Protein AF-A0A962KG44-F1 (afdb_monomer)

Structure (mmCIF, N/CA/C/O backbone):
data_AF-A0A962KG44-F1
#
_entry.id   AF-A0A962KG44-F1
#
loop_
_atom_site.group_PDB
_atom_site.id
_atom_site.type_symbol
_atom_site.label_atom_id
_atom_site.label_alt_id
_atom_site.label_comp_id
_atom_site.label_asym_id
_atom_site.label_entity_id
_atom_site.label_seq_id
_atom_site.pdbx_PDB_ins_code
_atom_site.Cartn_x
_atom_site.Cartn_y
_atom_site.Cartn_z
_atom_site.occupancy
_atom_site.B_iso_or_equiv
_atom_site.auth_seq_id
_atom_site.auth_comp_id
_atom_site.auth_asym_id
_atom_site.auth_atom_id
_atom_site.pdbx_PDB_model_num
ATOM 1 N N . TRP A 1 1 ? 12.800 6.740 5.907 1.00 67.25 1 TRP A N 1
ATOM 2 C CA . TRP A 1 1 ? 11.971 7.626 6.748 1.00 67.25 1 TRP A CA 1
ATOM 3 C C . TRP A 1 1 ? 12.729 7.928 8.035 1.00 67.25 1 TRP A C 1
ATOM 5 O O . TRP A 1 1 ? 13.368 7.005 8.535 1.00 67.25 1 TRP A O 1
ATOM 15 N N . PRO A 1 2 ? 12.734 9.167 8.553 1.00 82.38 2 PRO A N 1
ATOM 16 C CA . PRO A 1 2 ? 13.480 9.500 9.766 1.00 82.38 2 PRO A CA 1
ATOM 17 C C . PRO A 1 2 ? 13.013 8.678 10.976 1.00 82.38 2 PRO A C 1
ATOM 19 O O . PRO A 1 2 ? 11.811 8.521 11.198 1.00 82.38 2 PRO A O 1
ATOM 22 N N . VAL A 1 3 ? 13.956 8.182 11.784 1.00 84.25 3 VAL A N 1
ATOM 23 C CA . VAL A 1 3 ? 13.666 7.382 12.996 1.00 84.25 3 VAL A CA 1
ATOM 24 C C . VAL A 1 3 ? 12.792 8.123 14.014 1.00 84.25 3 VAL A C 1
ATOM 26 O O . VAL A 1 3 ? 12.046 7.490 14.757 1.00 84.25 3 VAL A O 1
ATOM 29 N N . SER A 1 4 ? 12.820 9.457 13.994 1.00 90.88 4 SER A N 1
ATOM 30 C CA . SER A 1 4 ? 12.010 10.333 14.848 1.00 90.88 4 SER A CA 1
ATOM 31 C C . SER A 1 4 ? 10.501 10.182 14.645 1.00 90.88 4 SER A C 1
ATOM 33 O O . SER A 1 4 ? 9.732 10.504 15.543 1.00 90.88 4 SER A O 1
ATOM 35 N N . PHE A 1 5 ? 10.054 9.670 13.499 1.00 89.56 5 PHE A N 1
ATOM 36 C CA . PHE A 1 5 ? 8.628 9.556 13.194 1.00 89.56 5 PHE A CA 1
ATOM 37 C C . PHE A 1 5 ? 7.964 8.320 13.806 1.00 89.56 5 PHE A C 1
ATOM 39 O O . PHE A 1 5 ? 6.745 8.280 13.951 1.00 89.56 5 PHE A O 1
ATOM 46 N N . ARG A 1 6 ? 8.751 7.300 14.167 1.00 90.38 6 ARG A N 1
ATOM 47 C CA . ARG A 1 6 ? 8.236 6.049 14.736 1.00 90.38 6 ARG A CA 1
ATOM 48 C C . ARG A 1 6 ? 7.393 6.268 16.004 1.00 90.38 6 ARG A C 1
ATOM 50 O O . ARG A 1 6 ? 6.259 5.799 15.999 1.00 90.38 6 ARG A O 1
ATOM 57 N N . PRO A 1 7 ? 7.868 6.982 17.046 1.00 94.06 7 PRO A N 1
ATOM 58 C CA . PRO A 1 7 ? 7.056 7.224 18.241 1.00 94.06 7 PRO A CA 1
ATOM 59 C C . PRO A 1 7 ? 5.803 8.063 17.953 1.00 94.06 7 PRO A C 1
ATOM 61 O O . PRO A 1 7 ? 4.784 7.864 18.603 1.00 94.06 7 PRO A O 1
ATOM 64 N N . VAL A 1 8 ? 5.848 8.955 16.955 1.00 95.00 8 VAL A N 1
ATOM 65 C CA . VAL A 1 8 ? 4.689 9.768 16.546 1.00 95.00 8 VAL A CA 1
ATOM 66 C C . VAL A 1 8 ? 3.586 8.881 15.972 1.00 95.00 8 VAL A C 1
ATOM 68 O O . VAL A 1 8 ? 2.443 8.971 16.401 1.00 95.00 8 VAL A O 1
ATOM 71 N N . VAL A 1 9 ? 3.935 7.977 15.051 1.00 93.44 9 VAL A N 1
ATOM 72 C CA . VAL A 1 9 ? 2.970 7.031 14.466 1.00 93.44 9 VAL A CA 1
ATOM 73 C C . VAL A 1 9 ? 2.471 6.032 15.510 1.00 93.44 9 VAL A C 1
ATOM 75 O O . VAL A 1 9 ? 1.291 5.705 15.521 1.00 93.44 9 VAL A O 1
ATOM 78 N N . GLN A 1 10 ? 3.338 5.580 16.421 1.00 94.00 10 GLN A N 1
ATOM 79 C CA . GLN A 1 10 ? 2.952 4.677 17.512 1.00 94.00 10 GLN A CA 1
ATOM 80 C C . GLN A 1 10 ? 1.968 5.306 18.508 1.00 94.00 10 GLN A C 1
ATOM 82 O O . GLN A 1 10 ? 1.257 4.567 19.181 1.00 94.00 10 GLN A O 1
ATOM 87 N N . GLY A 1 11 ? 1.926 6.638 18.608 1.00 96.38 11 GLY A N 1
ATOM 88 C CA . GLY A 1 11 ? 0.955 7.354 19.437 1.00 96.38 11 GLY A CA 1
ATOM 89 C C . GLY A 1 11 ? -0.453 7.431 18.837 1.00 96.38 11 GLY A C 1
ATOM 90 O O . GLY A 1 11 ? -1.383 7.794 19.552 1.00 96.38 11 GLY A O 1
ATOM 91 N N . LEU A 1 12 ? -0.622 7.096 17.554 1.00 96.56 12 LEU A N 1
ATOM 92 C CA . LEU A 1 12 ? -1.922 7.050 16.884 1.00 96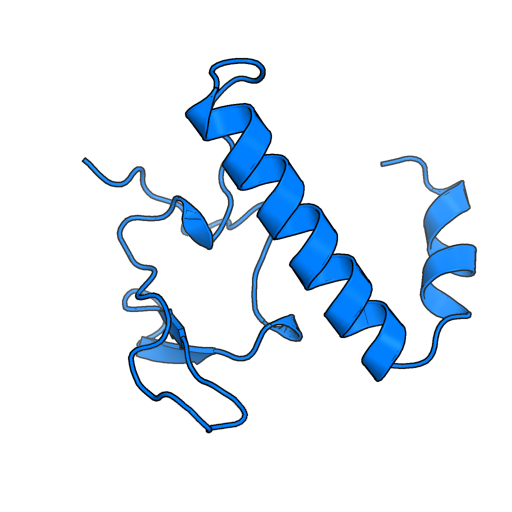.56 12 LEU A CA 1
ATOM 93 C C . LEU A 1 12 ? -2.682 5.769 17.252 1.00 96.56 12 LEU A C 1
ATOM 95 O O . LEU A 1 12 ? -2.080 4.704 17.426 1.00 96.56 12 LEU A O 1
ATOM 99 N N . SER A 1 13 ? -4.011 5.841 17.292 1.00 97.12 13 SER A N 1
ATOM 100 C CA . SER A 1 13 ? -4.870 4.658 17.383 1.00 97.12 13 SER A CA 1
ATOM 101 C C . SER A 1 13 ? -4.684 3.734 16.172 1.00 97.12 13 SER A C 1
ATOM 103 O O . SER A 1 13 ? -4.231 4.154 15.106 1.00 97.12 13 SER A O 1
ATOM 105 N N . GLY A 1 14 ? -5.072 2.461 16.301 1.00 93.50 14 GLY A N 1
ATOM 106 C CA . GLY A 1 14 ? -4.969 1.502 15.192 1.00 93.50 14 GLY A CA 1
ATOM 107 C C . GLY A 1 14 ? -5.706 1.963 13.926 1.00 93.50 14 GLY A C 1
ATOM 108 O O . GLY A 1 14 ? -5.167 1.848 12.829 1.00 93.50 14 GLY A O 1
ATOM 109 N N . ALA A 1 15 ? -6.887 2.568 14.088 1.00 93.12 15 ALA A N 1
ATOM 110 C CA . ALA A 1 15 ? -7.669 3.112 12.979 1.00 93.12 15 ALA A CA 1
ATOM 111 C C . ALA A 1 15 ? -6.967 4.297 12.293 1.00 93.12 15 ALA A C 1
ATOM 113 O O . ALA A 1 15 ? -6.961 4.391 11.068 1.00 93.12 15 ALA A O 1
ATOM 114 N N . GLU A 1 16 ? -6.331 5.183 13.063 1.00 95.94 16 GLU A N 1
ATOM 115 C CA . GLU A 1 16 ? -5.559 6.302 12.512 1.00 95.94 16 GLU A CA 1
ATOM 116 C C . GLU A 1 16 ? -4.300 5.827 11.781 1.00 95.94 16 GLU A C 1
ATOM 118 O O . GLU A 1 16 ? -3.958 6.383 10.740 1.00 95.94 16 GLU A O 1
ATOM 123 N N . GLN A 1 17 ? -3.621 4.790 12.283 1.00 94.75 17 GLN A N 1
ATOM 124 C CA . GLN A 1 17 ? -2.467 4.197 11.600 1.00 94.75 17 GLN A CA 1
ATOM 125 C C . GLN A 1 17 ? -2.869 3.570 10.259 1.00 94.75 17 GLN A C 1
ATOM 127 O O . GLN A 1 17 ? -2.185 3.781 9.256 1.00 94.75 17 GLN A O 1
ATOM 132 N N . GLU A 1 18 ? -3.983 2.833 10.228 1.00 93.25 18 GLU A N 1
ATOM 133 C CA . GLU A 1 18 ? -4.509 2.214 9.007 1.00 93.25 18 GLU A CA 1
ATOM 134 C C . GLU A 1 18 ? -4.957 3.277 7.990 1.00 93.25 18 GLU A C 1
ATOM 136 O O . GLU A 1 18 ? -4.563 3.217 6.824 1.00 93.25 18 GLU A O 1
ATOM 141 N N . LEU A 1 19 ? -5.664 4.321 8.439 1.00 94.00 19 LEU A N 1
ATOM 142 C CA . LEU A 1 19 ? -6.039 5.460 7.597 1.00 94.00 19 LEU A CA 1
ATOM 143 C C . LEU A 1 19 ? -4.810 6.201 7.047 1.00 94.00 19 LEU A C 1
ATOM 145 O O . LEU A 1 19 ? -4.752 6.510 5.855 1.00 94.00 19 LEU A O 1
ATOM 149 N N . LEU A 1 20 ? -3.818 6.486 7.897 1.00 94.62 20 LEU A N 1
ATOM 150 C CA . LEU A 1 20 ? -2.579 7.150 7.493 1.00 94.62 20 LEU A CA 1
ATOM 151 C C . LEU A 1 20 ? -1.844 6.337 6.423 1.00 94.62 20 LEU A C 1
ATOM 153 O O .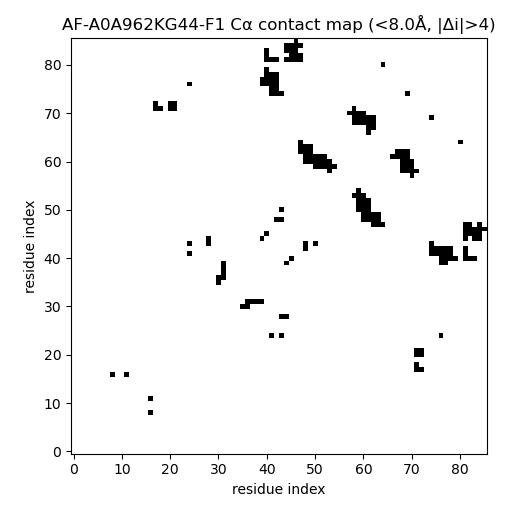 LEU A 1 20 ? -1.399 6.907 5.425 1.00 94.62 20 LEU A O 1
ATOM 157 N N . LEU A 1 21 ? -1.736 5.018 6.605 1.00 93.69 21 LEU A N 1
ATOM 158 C CA . LEU A 1 21 ? -1.116 4.126 5.629 1.00 93.69 21 LEU A CA 1
ATOM 159 C C . LEU A 1 21 ? -1.842 4.189 4.279 1.00 93.69 21 LEU A C 1
ATOM 161 O O . LEU A 1 21 ? -1.190 4.420 3.256 1.00 93.69 21 LEU A O 1
ATOM 165 N N . GLY A 1 22 ? -3.171 4.058 4.280 1.00 92.62 22 GLY A N 1
ATOM 166 C CA . GLY A 1 22 ? -3.983 4.147 3.064 1.00 92.62 22 GLY A CA 1
ATOM 167 C C . GLY A 1 22 ? -3.798 5.485 2.337 1.00 92.62 22 GLY A C 1
ATOM 168 O O . GLY A 1 22 ? -3.580 5.523 1.122 1.00 92.62 22 GLY A O 1
ATOM 169 N N . LEU A 1 23 ? -3.775 6.604 3.074 1.00 94.50 23 LEU A N 1
ATOM 170 C CA . LEU A 1 23 ? -3.512 7.933 2.507 1.00 94.50 23 LEU A CA 1
ATOM 171 C C . LEU A 1 23 ? -2.108 8.041 1.897 1.00 94.50 23 LEU A C 1
ATOM 173 O O . LEU A 1 23 ? -1.963 8.568 0.793 1.00 94.50 23 LEU A O 1
ATOM 177 N N . VAL A 1 24 ? -1.076 7.526 2.571 1.00 93.31 24 VAL A N 1
ATOM 178 C CA . VAL A 1 24 ? 0.303 7.519 2.054 1.00 93.31 24 VAL A CA 1
ATOM 179 C C . VAL A 1 24 ? 0.401 6.704 0.767 1.00 93.31 24 VAL A C 1
ATOM 181 O O . VAL A 1 24 ? 0.955 7.189 -0.221 1.00 93.31 24 VAL A O 1
ATOM 184 N N . ILE A 1 25 ? -0.182 5.506 0.733 1.00 92.44 25 ILE A N 1
ATOM 185 C CA . ILE A 1 25 ? -0.203 4.653 -0.463 1.00 92.44 25 ILE A CA 1
ATOM 186 C C . ILE A 1 25 ? -0.927 5.357 -1.616 1.00 92.44 25 ILE A C 1
ATOM 188 O O . ILE A 1 25 ? -0.412 5.394 -2.737 1.00 92.44 25 ILE A O 1
ATOM 192 N N . LYS A 1 26 ? -2.081 5.980 -1.342 1.00 92.06 26 LYS A N 1
ATOM 193 C CA . LYS A 1 26 ? -2.841 6.759 -2.327 1.00 92.06 26 LYS A CA 1
ATOM 194 C C . LYS A 1 26 ? -2.016 7.916 -2.892 1.00 92.06 26 LYS A C 1
ATOM 196 O O . LYS A 1 26 ? -1.993 8.099 -4.107 1.00 92.06 26 LYS A O 1
ATOM 201 N N . MET A 1 27 ? -1.316 8.671 -2.043 1.00 94.19 27 MET A N 1
ATOM 202 C CA . MET A 1 27 ? -0.437 9.763 -2.476 1.00 94.19 27 MET A CA 1
ATOM 203 C C . MET A 1 27 ? 0.725 9.256 -3.337 1.00 94.19 27 MET A C 1
ATOM 205 O O . MET A 1 27 ? 0.972 9.821 -4.399 1.00 94.19 27 MET A O 1
ATOM 209 N N . ILE A 1 28 ? 1.393 8.166 -2.943 1.00 91.56 28 ILE A N 1
ATOM 210 C CA . ILE A 1 28 ? 2.480 7.567 -3.734 1.00 91.56 28 ILE A CA 1
ATOM 211 C C . ILE A 1 28 ? 1.969 7.139 -5.116 1.00 91.56 28 ILE A C 1
ATOM 213 O O . ILE A 1 28 ? 2.572 7.513 -6.120 1.00 91.56 28 ILE A O 1
ATOM 217 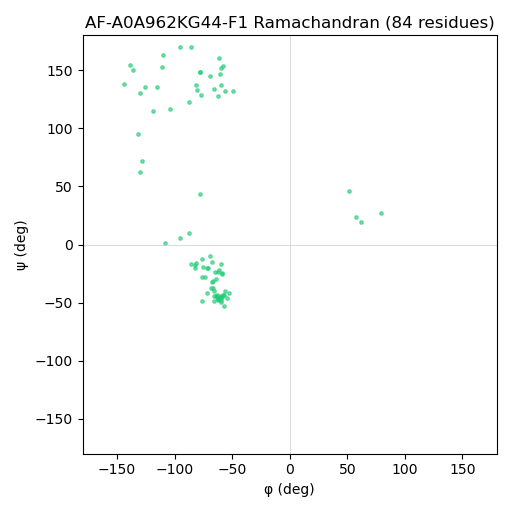N N . ARG A 1 29 ? 0.831 6.432 -5.191 1.00 89.19 29 ARG A N 1
ATOM 218 C CA . ARG A 1 29 ? 0.210 6.030 -6.469 1.00 89.19 29 ARG A CA 1
ATOM 219 C C . ARG A 1 29 ? -0.091 7.242 -7.352 1.00 89.19 29 ARG A C 1
ATOM 221 O O . ARG A 1 29 ? 0.187 7.230 -8.545 1.00 89.19 29 ARG A O 1
ATOM 228 N N . GLN A 1 30 ? -0.623 8.306 -6.759 1.00 93.69 30 GLN A N 1
ATOM 229 C CA . GLN A 1 30 ? -0.938 9.556 -7.447 1.00 93.69 30 GLN A CA 1
ATOM 230 C C . GLN A 1 30 ? 0.303 10.319 -7.940 1.00 93.69 30 GLN A C 1
ATOM 232 O O . GLN A 1 30 ? 0.228 10.990 -8.968 1.00 93.69 30 GLN A O 1
ATOM 237 N N . LEU A 1 31 ? 1.430 10.241 -7.231 1.00 93.81 31 LEU A N 1
ATOM 238 C CA . LEU A 1 31 ? 2.707 10.801 -7.683 1.00 93.81 31 LEU A CA 1
ATOM 239 C C . LEU A 1 31 ? 3.296 9.980 -8.839 1.00 93.81 31 LEU A C 1
ATOM 241 O O . LEU A 1 31 ? 3.757 10.562 -9.816 1.00 93.81 31 LEU A O 1
ATOM 245 N N . GLN A 1 32 ? 3.230 8.647 -8.756 1.00 89.38 32 GLN A N 1
ATOM 246 C CA . GLN A 1 32 ? 3.692 7.732 -9.809 1.00 89.38 32 GLN A CA 1
ATOM 247 C C . GLN A 1 32 ? 2.906 7.904 -11.109 1.00 89.38 32 GLN A C 1
ATOM 249 O O . GLN A 1 32 ? 3.501 8.035 -12.169 1.00 89.38 32 GLN A O 1
ATOM 254 N N . GLN A 1 33 ? 1.572 7.951 -11.031 1.00 89.62 33 GLN A N 1
ATOM 255 C CA . GLN A 1 33 ? 0.696 8.135 -12.197 1.00 89.62 33 GLN A CA 1
ATOM 256 C C . GLN A 1 33 ? 0.912 9.476 -12.910 1.00 89.62 33 GLN A C 1
ATOM 258 O O . GLN A 1 33 ? 0.580 9.604 -14.081 1.00 89.62 33 GLN A O 1
ATOM 263 N N . ARG A 1 34 ? 1.440 10.479 -12.198 1.00 95.38 34 ARG A N 1
ATOM 264 C CA . ARG A 1 34 ? 1.813 11.787 -12.754 1.00 95.38 34 ARG A CA 1
ATOM 265 C C . ARG A 1 34 ? 3.291 11.872 -13.139 1.00 95.38 34 ARG A C 1
ATOM 267 O O . ARG A 1 34 ? 3.753 12.962 -13.452 1.00 95.38 34 ARG A O 1
ATOM 274 N N . GLU A 1 35 ? 4.026 10.765 -13.040 1.00 94.12 35 GLU A N 1
ATOM 2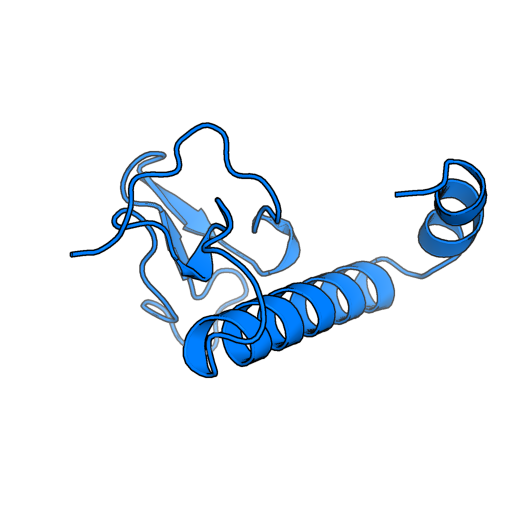75 C CA . GLU A 1 35 ? 5.460 10.678 -13.345 1.00 94.12 35 GLU A CA 1
ATOM 276 C C . GLU A 1 35 ? 6.328 11.653 -12.522 1.00 94.12 35 GLU A C 1
ATOM 278 O O . GLU A 1 35 ? 7.442 12.002 -12.900 1.00 94.12 35 GLU A O 1
ATOM 283 N N . LEU A 1 36 ? 5.836 12.078 -11.351 1.00 96.25 36 LEU A N 1
ATOM 284 C CA . LEU A 1 36 ? 6.544 13.003 -10.456 1.00 96.25 36 LEU A CA 1
ATOM 285 C C . LEU A 1 36 ? 7.589 12.295 -9.584 1.00 96.25 36 LEU A C 1
ATOM 287 O O . LEU A 1 36 ? 8.438 12.947 -8.980 1.00 96.25 36 LEU A O 1
ATOM 291 N N . ILE A 1 37 ? 7.512 10.966 -9.496 1.00 91.12 37 ILE A N 1
ATOM 292 C CA . ILE A 1 37 ? 8.494 10.101 -8.840 1.00 91.12 37 ILE A CA 1
ATOM 293 C C . ILE A 1 37 ? 8.711 8.843 -9.682 1.00 91.12 37 ILE A C 1
ATOM 295 O O . ILE A 1 37 ? 7.811 8.405 -10.398 1.00 91.12 37 ILE A O 1
ATOM 299 N N . ALA A 1 38 ? 9.883 8.220 -9.540 1.00 88.94 38 ALA A N 1
ATOM 300 C CA . ALA A 1 38 ? 10.144 6.916 -10.140 1.00 88.94 38 ALA A CA 1
ATOM 301 C C . ALA A 1 38 ? 9.157 5.850 -9.614 1.00 88.94 38 ALA A C 1
ATOM 303 O O . ALA A 1 38 ? 8.708 5.952 -8.460 1.00 88.94 38 ALA A O 1
ATOM 304 N N . PRO A 1 39 ? 8.853 4.803 -10.406 1.00 83.81 39 PRO A N 1
ATOM 305 C CA . PRO A 1 39 ? 8.072 3.665 -9.938 1.00 83.81 39 PRO A CA 1
ATOM 306 C C . PRO A 1 39 ? 8.616 3.119 -8.611 1.00 83.81 39 PRO A C 1
ATOM 308 O O . PRO A 1 39 ? 9.817 2.928 -8.441 1.00 83.81 39 PRO A O 1
ATOM 311 N N . GLN A 1 40 ? 7.717 2.897 -7.654 1.00 87.81 40 GLN A N 1
ATOM 312 C CA . GLN A 1 40 ? 8.023 2.332 -6.337 1.00 87.81 40 GLN A CA 1
ATOM 313 C C . GLN A 1 40 ? 7.424 0.933 -6.255 1.00 87.81 40 GLN A C 1
ATOM 315 O O . GLN A 1 40 ? 6.385 0.660 -6.866 1.00 87.81 40 GLN A O 1
ATOM 320 N N . ARG A 1 41 ? 8.038 0.080 -5.438 1.00 93.00 41 ARG A N 1
ATOM 321 C CA . ARG A 1 41 ? 7.644 -1.315 -5.207 1.00 93.00 41 ARG A CA 1
ATOM 322 C C . ARG A 1 41 ? 6.433 -1.439 -4.269 1.00 93.00 41 ARG A C 1
ATOM 324 O O . ARG A 1 41 ? 6.428 -2.250 -3.350 1.00 93.00 41 ARG A O 1
ATOM 331 N N . THR A 1 42 ? 5.413 -0.604 -4.446 1.00 93.88 42 THR A N 1
ATOM 332 C CA . THR A 1 42 ? 4.213 -0.587 -3.595 1.00 93.88 42 THR A CA 1
ATOM 333 C C . THR A 1 42 ? 3.264 -1.727 -3.962 1.00 93.88 42 THR A C 1
ATOM 335 O O . THR A 1 42 ? 3.148 -2.087 -5.130 1.00 93.88 42 THR A O 1
ATOM 338 N N . CYS A 1 43 ? 2.515 -2.279 -2.997 1.00 95.38 43 CYS A N 1
ATOM 339 C CA . CYS A 1 43 ? 1.522 -3.322 -3.306 1.00 95.38 43 CYS A CA 1
ATOM 340 C C . CYS A 1 43 ? 0.558 -2.888 -4.422 1.00 95.38 43 CYS A C 1
ATOM 342 O O . CYS A 1 43 ? 0.306 -3.660 -5.335 1.00 95.38 43 CYS A O 1
ATOM 344 N N . VAL A 1 44 ? 0.095 -1.636 -4.412 1.00 92.94 44 VAL A N 1
ATOM 345 C CA . VAL A 1 44 ? -0.866 -1.111 -5.401 1.00 92.94 44 VAL A CA 1
ATOM 346 C C . VAL A 1 44 ? -0.316 -0.955 -6.826 1.00 92.94 44 VAL A C 1
ATOM 348 O O . VAL A 1 44 ? -1.096 -0.696 -7.737 1.00 92.94 44 VAL A O 1
ATOM 351 N N . SER A 1 45 ? 0.999 -1.092 -7.031 1.00 92.12 45 SER A N 1
ATOM 352 C CA . SER A 1 45 ? 1.636 -1.133 -8.358 1.00 92.12 45 SER A CA 1
ATOM 353 C C . SER A 1 45 ? 2.141 -2.536 -8.733 1.00 92.12 45 SER A C 1
ATOM 355 O O . SER A 1 45 ? 2.759 -2.711 -9.783 1.00 92.12 45 SER A O 1
ATOM 357 N N . CYS A 1 46 ? 1.925 -3.532 -7.868 1.00 95.88 46 CYS A N 1
ATOM 358 C CA . CYS A 1 46 ? 2.363 -4.907 -8.078 1.00 95.88 46 CYS A CA 1
ATOM 359 C C . CYS A 1 46 ? 1.384 -5.659 -8.985 1.00 95.88 46 CYS A C 1
ATOM 361 O O . CYS A 1 46 ? 0.177 -5.631 -8.748 1.00 95.88 46 CYS A O 1
ATOM 363 N N . ARG A 1 47 ? 1.888 -6.448 -9.939 1.00 96.31 47 ARG A N 1
ATOM 364 C CA . ARG A 1 47 ? 1.065 -7.314 -10.803 1.00 96.31 47 ARG A CA 1
ATOM 365 C C . ARG A 1 47 ? 0.226 -8.342 -10.031 1.00 96.31 47 ARG A C 1
ATOM 367 O O . ARG A 1 47 ? -0.758 -8.859 -10.549 1.00 96.31 47 ARG A O 1
ATOM 374 N N . HIS A 1 48 ? 0.652 -8.699 -8.817 1.00 97.38 48 HIS A N 1
ATOM 375 C CA . HIS A 1 48 ? -0.033 -9.683 -7.977 1.00 97.38 48 HIS A CA 1
ATOM 376 C C . HIS A 1 48 ? -1.200 -9.084 -7.195 1.00 97.38 48 HIS A C 1
ATOM 378 O O . HIS A 1 48 ? -2.036 -9.833 -6.684 1.00 97.38 48 HIS A O 1
ATOM 384 N N . PHE A 1 49 ? -1.253 -7.761 -7.068 1.00 97.00 49 PHE A N 1
ATOM 385 C CA . PHE A 1 49 ? -2.278 -7.084 -6.300 1.00 97.00 49 PHE A CA 1
ATOM 386 C C . PHE A 1 49 ? -3.566 -6.954 -7.105 1.00 97.00 49 PHE A C 1
ATOM 388 O O . PHE A 1 49 ? -3.562 -6.543 -8.263 1.00 97.00 49 PHE A O 1
ATOM 395 N N . ARG A 1 50 ? -4.686 -7.294 -6.472 1.00 97.00 50 ARG A N 1
ATOM 396 C CA . A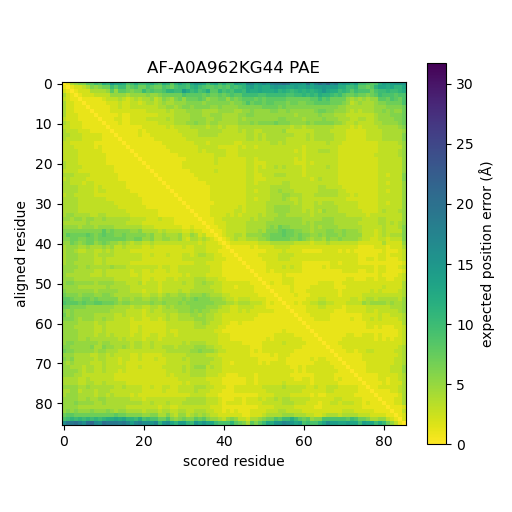RG A 1 50 ? -6.028 -7.123 -7.022 1.00 97.00 50 ARG A CA 1
ATOM 397 C C . ARG A 1 50 ? -6.802 -6.187 -6.111 1.00 97.00 50 ARG A C 1
ATOM 399 O O . ARG A 1 50 ? -7.042 -6.495 -4.942 1.00 97.00 50 ARG A O 1
ATOM 406 N N . GLU A 1 51 ? -7.146 -5.028 -6.651 1.00 94.81 51 GLU A N 1
ATOM 407 C CA . GLU A 1 51 ? -7.840 -3.974 -5.924 1.00 94.81 51 GLU A CA 1
ATOM 408 C C . GLU A 1 51 ? -9.329 -4.322 -5.773 1.00 94.81 51 GLU A C 1
ATOM 410 O O . GLU A 1 51 ? -9.983 -4.629 -6.766 1.00 94.81 51 GLU A O 1
ATOM 415 N N . ASN A 1 52 ? -9.853 -4.256 -4.543 1.00 95.50 52 ASN A N 1
ATOM 416 C CA . ASN A 1 52 ? -11.288 -4.270 -4.249 1.00 95.50 52 ASN A CA 1
ATOM 417 C C . ASN A 1 52 ? -12.088 -5.428 -4.895 1.00 95.50 52 ASN A C 1
ATOM 419 O O . ASN A 1 52 ? -13.153 -5.219 -5.471 1.00 95.50 52 ASN A O 1
ATOM 423 N N . VAL A 1 53 ? -11.568 -6.657 -4.818 1.00 97.56 53 VAL A N 1
ATOM 424 C CA . VAL A 1 53 ? -12.240 -7.868 -5.329 1.00 97.56 53 VAL A CA 1
ATOM 425 C C . VAL A 1 53 ? -13.383 -8.352 -4.433 1.00 97.56 53 VAL A C 1
ATOM 427 O O . VAL A 1 53 ? -14.232 -9.109 -4.896 1.00 97.56 53 VAL A O 1
ATOM 430 N N . ALA A 1 54 ? -13.399 -7.933 -3.166 1.00 97.06 54 ALA A N 1
ATOM 431 C CA . ALA A 1 54 ? -14.441 -8.240 -2.190 1.00 97.06 54 ALA A CA 1
ATOM 432 C C . ALA A 1 54 ? -14.938 -6.935 -1.535 1.00 97.06 54 ALA A C 1
ATOM 434 O O . ALA A 1 54 ? -14.583 -6.656 -0.386 1.00 97.06 54 ALA A O 1
ATOM 435 N N . PRO A 1 55 ? -15.696 -6.098 -2.269 1.00 95.62 55 PRO A N 1
ATOM 436 C CA . PRO A 1 55 ? -16.167 -4.818 -1.747 1.00 95.62 55 PRO A CA 1
ATOM 437 C C . PRO A 1 55 ? -17.004 -4.999 -0.476 1.00 95.62 55 PRO A C 1
ATOM 439 O O . PRO A 1 55 ? -17.602 -6.052 -0.261 1.00 95.62 55 PRO A O 1
ATOM 442 N N . ASP A 1 56 ? -17.021 -3.961 0.360 1.00 94.19 56 ASP A N 1
ATOM 443 C CA . ASP A 1 56 ? -17.761 -3.906 1.631 1.00 94.19 56 ASP A CA 1
ATOM 444 C C . ASP A 1 56 ? -17.335 -4.953 2.683 1.00 94.19 56 ASP A C 1
ATOM 446 O O . ASP A 1 56 ? -18.063 -5.224 3.638 1.00 94.19 56 ASP A O 1
ATOM 450 N N . THR A 1 57 ? -16.133 -5.523 2.540 1.00 95.75 57 THR A N 1
ATOM 451 C CA . THR A 1 57 ? -15.509 -6.406 3.539 1.00 95.75 57 THR A CA 1
ATOM 452 C C . THR A 1 57 ? -14.305 -5.741 4.205 1.00 95.75 57 THR A C 1
ATOM 454 O O . THR A 1 57 ? -13.728 -4.799 3.665 1.00 95.75 57 THR A O 1
ATOM 457 N N . ASP A 1 58 ? -13.868 -6.276 5.350 1.00 94.50 58 ASP A N 1
ATOM 458 C CA . ASP A 1 58 ? -12.654 -5.815 6.045 1.00 94.50 58 ASP A CA 1
ATOM 459 C C . ASP A 1 58 ? -11.356 -6.124 5.275 1.00 94.50 58 ASP A C 1
ATOM 461 O O . ASP A 1 58 ? -10.289 -5.601 5.603 1.00 94.50 58 ASP A O 1
ATOM 465 N N . THR A 1 59 ? -11.413 -7.004 4.271 1.00 96.50 59 THR A N 1
ATOM 466 C CA . THR A 1 59 ? -10.270 -7.436 3.456 1.00 96.50 59 THR A CA 1
ATOM 467 C C . THR A 1 59 ? -10.593 -7.342 1.963 1.00 96.50 59 THR A C 1
ATOM 469 O O . THR A 1 59 ? -10.578 -8.350 1.250 1.00 96.50 59 THR A O 1
ATOM 472 N N . PRO A 1 60 ? -10.867 -6.129 1.451 1.00 96.88 60 PRO A N 1
ATOM 473 C CA . PRO A 1 60 ? -11.423 -5.966 0.116 1.00 96.88 60 PRO A CA 1
ATOM 474 C C . PRO A 1 60 ? -10.424 -6.280 -1.000 1.00 96.88 60 PRO A C 1
ATOM 476 O O . PRO A 1 60 ? -10.823 -6.551 -2.133 1.00 96.88 60 PRO A O 1
ATOM 479 N N . HIS A 1 61 ? -9.122 -6.261 -0.716 1.00 97.00 61 HIS A N 1
ATOM 480 C CA . HIS A 1 61 ? -8.074 -6.525 -1.698 1.00 97.00 61 HIS A CA 1
ATOM 481 C C . HIS A 1 61 ? -7.616 -7.983 -1.665 1.00 97.00 61 HIS A C 1
ATOM 483 O O . HIS A 1 61 ? -7.933 -8.742 -0.753 1.00 97.00 61 HIS A O 1
ATOM 489 N N . TYR A 1 62 ? -6.813 -8.383 -2.645 1.00 98.19 62 TYR A N 1
ATOM 490 C CA . TYR A 1 62 ? -6.236 -9.723 -2.682 1.00 98.19 62 TYR A CA 1
ATOM 491 C C . TYR A 1 62 ? -4.819 -9.702 -3.250 1.00 98.19 62 TYR A C 1
ATOM 493 O O . TYR A 1 62 ? -4.555 -9.024 -4.243 1.00 98.19 62 TYR A O 1
ATOM 501 N N . CYS A 1 63 ? -3.908 -10.4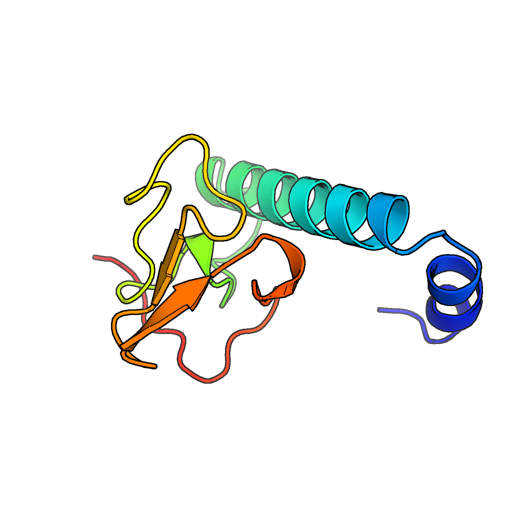69 -2.650 1.00 98.00 63 CYS A N 1
ATOM 502 C CA . CYS A 1 63 ? -2.584 -10.713 -3.219 1.00 98.00 63 CYS A CA 1
ATOM 503 C C . CYS A 1 63 ? -2.526 -12.113 -3.818 1.00 98.00 63 CYS A C 1
ATOM 505 O O . CYS A 1 63 ? -2.604 -13.106 -3.099 1.00 98.00 63 CYS A O 1
ATOM 507 N N . ALA A 1 64 ? -2.328 -12.194 -5.132 1.00 98.06 64 ALA A N 1
ATOM 508 C CA . ALA A 1 64 ? -2.223 -13.458 -5.851 1.00 98.06 64 ALA A CA 1
ATOM 509 C C . ALA A 1 64 ? -0.915 -14.221 -5.584 1.00 98.06 64 ALA A C 1
ATOM 511 O O . ALA A 1 64 ? -0.878 -15.422 -5.817 1.00 98.06 64 ALA A O 1
ATOM 512 N N . PHE A 1 65 ? 0.137 -13.554 -5.097 1.00 97.94 65 PHE A N 1
ATOM 513 C CA . PHE A 1 65 ? 1.389 -14.217 -4.716 1.00 97.94 65 PHE A CA 1
ATOM 514 C C . PHE A 1 65 ? 1.255 -14.943 -3.371 1.00 97.94 65 PHE A C 1
ATOM 516 O O . PHE A 1 65 ? 1.595 -16.114 -3.258 1.00 97.94 65 PHE A O 1
ATOM 523 N N . VAL A 1 66 ? 0.718 -14.256 -2.357 1.00 96.38 66 VAL A N 1
ATOM 524 C CA . VAL A 1 66 ? 0.472 -14.840 -1.025 1.00 96.38 66 VAL A CA 1
ATOM 525 C C . VAL A 1 66 ? -0.756 -15.758 -1.036 1.00 96.38 66 VAL A C 1
ATOM 527 O O . VAL A 1 66 ? -0.841 -16.688 -0.242 1.00 96.38 66 VAL A O 1
ATOM 530 N N . GLY A 1 67 ? -1.712 -15.502 -1.934 1.00 97.56 67 GLY A N 1
ATOM 531 C CA . GLY A 1 67 ? -2.949 -16.269 -2.058 1.00 97.56 67 GLY A CA 1
ATOM 532 C C . GLY A 1 67 ? -4.016 -15.901 -1.022 1.00 97.56 67 GLY A C 1
ATOM 533 O O . GLY A 1 67 ? -4.841 -16.748 -0.683 1.00 97.56 67 GLY A O 1
ATOM 534 N N . ALA A 1 68 ? -4.022 -14.663 -0.511 1.00 97.38 68 ALA A N 1
ATOM 535 C CA . ALA A 1 68 ? -4.867 -14.266 0.619 1.00 97.38 68 ALA A CA 1
ATOM 536 C C . ALA A 1 68 ? -5.568 -12.898 0.443 1.00 97.38 68 ALA A C 1
ATOM 538 O O . ALA A 1 68 ? -5.002 -11.998 -0.195 1.00 97.38 68 ALA A O 1
ATOM 539 N N . PRO A 1 69 ? -6.765 -12.714 1.048 1.00 97.88 69 PRO A N 1
ATOM 540 C CA . PRO A 1 69 ? -7.416 -11.410 1.190 1.00 97.88 69 PRO A CA 1
ATOM 541 C C . PRO A 1 69 ? -6.577 -10.417 2.008 1.00 97.88 69 PRO A C 1
ATOM 543 O O . PRO A 1 69 ? -5.886 -10.791 2.958 1.00 97.88 69 PRO A O 1
ATOM 546 N N . MET A 1 70 ? -6.656 -9.133 1.666 1.00 97.06 70 MET A N 1
ATOM 547 C CA . MET A 1 70 ? -5.865 -8.059 2.262 1.00 97.06 70 MET A CA 1
ATOM 548 C C . MET A 1 70 ? -6.737 -6.876 2.691 1.00 97.06 70 MET A C 1
ATOM 550 O O . MET A 1 70 ? -7.523 -6.356 1.903 1.00 97.06 70 MET A O 1
ATOM 554 N N . ALA A 1 71 ? -6.543 -6.439 3.936 1.00 95.19 71 ALA A N 1
ATOM 555 C CA . ALA A 1 71 ? -6.999 -5.156 4.458 1.00 95.19 71 ALA A CA 1
ATOM 556 C C . ALA A 1 71 ? -5.965 -4.061 4.143 1.00 95.19 71 ALA A C 1
ATOM 558 O O . ALA A 1 71 ? -4.828 -4.375 3.775 1.00 95.19 71 ALA A O 1
ATOM 559 N N . GLU A 1 72 ? -6.318 -2.796 4.369 1.00 93.44 72 GLU A N 1
ATOM 560 C CA . GLU A 1 72 ? -5.410 -1.649 4.204 1.00 93.44 72 GLU A CA 1
ATOM 561 C C . GLU A 1 72 ? -4.117 -1.824 5.016 1.00 93.44 72 GLU A C 1
ATOM 563 O O . GLU A 1 72 ? -3.016 -1.709 4.476 1.00 93.44 72 GLU A O 1
ATOM 568 N N . ARG A 1 73 ? -4.217 -2.246 6.286 1.00 93.00 73 ARG A N 1
ATOM 569 C CA . ARG A 1 73 ? -3.047 -2.529 7.146 1.00 93.00 73 ARG A CA 1
ATOM 570 C C . ARG A 1 73 ? -2.101 -3.619 6.625 1.00 93.00 73 ARG A C 1
ATOM 572 O O . ARG A 1 73 ? -0.987 -3.743 7.129 1.00 93.00 73 ARG A O 1
ATOM 579 N N . HIS A 1 74 ? -2.530 -4.452 5.673 1.00 95.31 74 HIS A N 1
ATOM 580 C CA . HIS A 1 74 ? -1.677 -5.489 5.081 1.00 95.31 74 HIS A CA 1
ATOM 581 C C . HIS A 1 74 ? -0.839 -4.956 3.910 1.00 95.31 74 HIS A C 1
ATOM 583 O O . HIS A 1 74 ? 0.125 -5.613 3.506 1.00 95.31 74 HIS A O 1
ATOM 589 N N . LEU A 1 75 ? -1.195 -3.799 3.343 1.00 94.94 75 LEU A N 1
ATOM 590 C CA . LEU A 1 75 ? -0.490 -3.225 2.206 1.00 94.94 75 LEU A CA 1
ATOM 591 C C . LEU A 1 75 ? 0.906 -2.743 2.605 1.00 94.94 75 LEU A C 1
ATOM 593 O O . LEU A 1 75 ? 1.141 -2.234 3.700 1.00 94.94 75 LEU A O 1
ATOM 597 N N . ARG A 1 76 ? 1.855 -2.883 1.679 1.00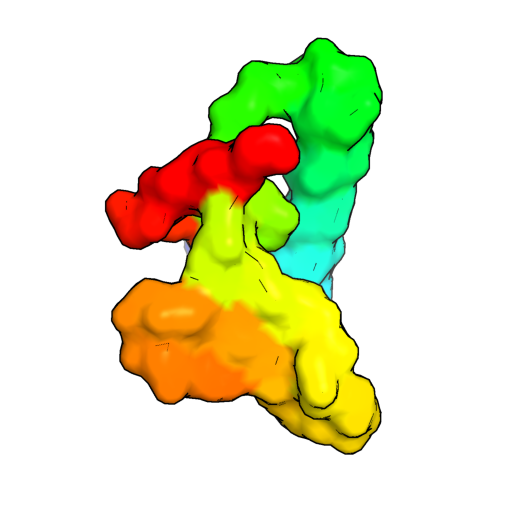 93.94 76 ARG A N 1
ATOM 598 C CA . ARG A 1 76 ? 3.249 -2.482 1.878 1.00 93.94 76 ARG A CA 1
ATOM 599 C C . ARG A 1 76 ? 3.629 -1.358 0.929 1.00 93.94 76 ARG A C 1
ATOM 601 O O . ARG A 1 76 ? 3.348 -1.410 -0.270 1.00 93.94 76 ARG A O 1
ATOM 608 N N . VAL A 1 77 ? 4.320 -0.365 1.483 1.00 91.81 77 VAL A N 1
ATOM 609 C CA . VAL A 1 77 ? 4.963 0.708 0.710 1.00 91.81 77 VAL A CA 1
ATOM 610 C C . VAL A 1 77 ? 6.219 0.219 -0.026 1.00 91.81 77 VAL A C 1
ATOM 612 O O . VAL A 1 77 ? 6.539 0.738 -1.088 1.00 91.81 77 VAL A O 1
ATOM 615 N N . ASP A 1 78 ? 6.880 -0.809 0.511 1.00 92.62 78 ASP A N 1
ATOM 616 C CA . ASP A 1 78 ? 7.981 -1.550 -0.115 1.00 92.62 78 ASP A CA 1
ATOM 617 C C . ASP A 1 78 ? 7.687 -3.052 0.030 1.00 92.62 78 ASP A C 1
ATOM 619 O O . ASP A 1 78 ? 7.878 -3.659 1.087 1.00 92.62 78 ASP A O 1
ATOM 623 N N . CYS A 1 79 ? 7.077 -3.625 -1.004 1.00 95.31 79 CYS A N 1
ATOM 624 C CA . CYS A 1 79 ? 6.715 -5.032 -1.085 1.00 95.31 79 CYS A CA 1
ATOM 625 C C . CYS A 1 79 ? 7.905 -5.821 -1.640 1.00 95.31 79 CYS A C 1
ATOM 627 O O . CYS A 1 79 ? 8.394 -5.551 -2.739 1.00 95.31 79 CYS A O 1
ATOM 629 N N . ALA A 1 80 ? 8.372 -6.812 -0.879 1.00 95.06 80 ALA A N 1
ATOM 630 C CA . ALA A 1 80 ? 9.510 -7.631 -1.280 1.00 95.06 80 ALA A CA 1
ATOM 631 C C . ALA A 1 80 ? 9.179 -8.500 -2.506 1.00 95.06 80 ALA A C 1
ATOM 633 O O . ALA A 1 80 ? 10.037 -8.713 -3.357 1.00 95.06 80 ALA A O 1
ATOM 634 N N . GLU A 1 81 ? 7.916 -8.904 -2.622 1.00 95.94 81 GLU A N 1
ATOM 635 C CA . GLU A 1 81 ? 7.330 -9.723 -3.686 1.00 95.94 81 GLU A CA 1
ATOM 636 C C . GLU A 1 81 ? 6.836 -8.879 -4.874 1.00 95.94 81 GLU A C 1
ATOM 638 O O . GLU A 1 81 ? 6.102 -9.371 -5.730 1.00 95.94 81 GLU A O 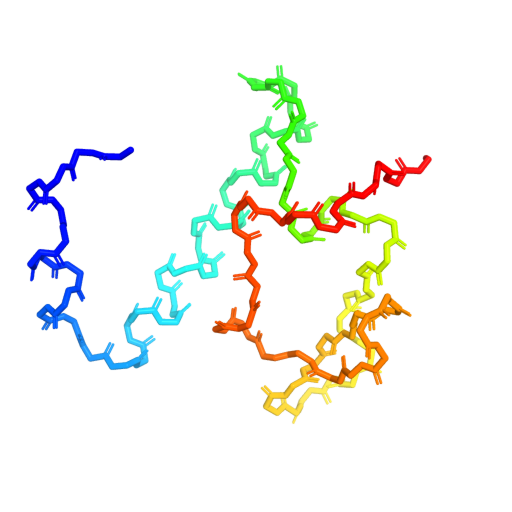1
ATOM 643 N N . HIS A 1 82 ? 7.160 -7.582 -4.903 1.00 96.81 82 HIS A N 1
ATOM 644 C CA . HIS A 1 82 ? 6.717 -6.696 -5.973 1.00 96.81 82 HIS A CA 1
ATOM 645 C C . HIS A 1 82 ? 7.273 -7.138 -7.325 1.00 96.81 82 HIS A C 1
ATOM 647 O O . HIS A 1 82 ? 8.486 -7.259 -7.499 1.00 96.81 82 HIS A O 1
ATOM 653 N N . GLU A 1 83 ? 6.369 -7.280 -8.288 1.00 95.81 83 GLU A N 1
ATOM 654 C CA . GLU A 1 83 ? 6.688 -7.340 -9.707 1.00 95.81 83 GLU A CA 1
ATOM 655 C C . GLU A 1 83 ? 5.864 -6.267 -10.438 1.00 95.81 83 GLU A C 1
ATOM 657 O O . GLU A 1 83 ? 4.667 -6.144 -10.154 1.00 95.81 83 GLU A O 1
ATOM 662 N N . PRO A 1 84 ? 6.452 -5.490 -11.367 1.00 91.38 84 PRO A N 1
ATOM 663 C CA . PRO A 1 84 ? 5.727 -4.454 -12.097 1.00 91.38 84 PRO A CA 1
ATOM 664 C C . PRO A 1 84 ? 4.494 -5.009 -12.819 1.00 91.38 84 PRO A C 1
ATOM 666 O O . PRO A 1 84 ? 4.578 -6.023 -13.515 1.00 91.38 84 PRO A O 1
ATOM 669 N N . ALA A 1 85 ? 3.349 -4.340 -12.662 1.00 83.62 85 ALA A N 1
ATOM 670 C CA . ALA A 1 85 ? 2.220 -4.536 -13.565 1.00 83.62 85 ALA A CA 1
ATOM 671 C C . ALA A 1 85 ? 2.610 -4.031 -14.969 1.00 83.62 85 ALA A C 1
ATOM 673 O O . ALA A 1 85 ? 3.236 -2.975 -15.079 1.00 83.62 85 ALA A O 1
ATOM 674 N N . ALA A 1 86 ? 2.307 -4.822 -16.002 1.00 62.94 86 ALA A N 1
ATOM 675 C CA . ALA A 1 86 ? 2.563 -4.470 -17.400 1.00 62.94 86 ALA A CA 1
ATOM 676 C C . ALA A 1 86 ? 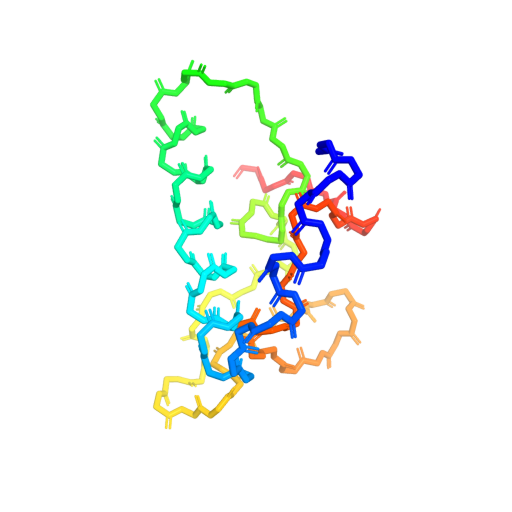1.639 -3.348 -17.892 1.00 62.94 86 ALA A C 1
ATOM 678 O O . ALA A 1 86 ? 0.504 -3.253 -17.366 1.00 62.94 86 ALA A O 1
#

Solvent-accessible surface area (backbone atoms only — not comparable to full-atom values): 5051 Å² total; per-residue (Å²): 129,70,76,80,50,54,67,61,54,68,70,45,54,73,68,54,46,34,51,51,49,49,52,51,53,52,51,52,52,56,34,37,78,66,65,75,42,77,89,63,45,22,38,94,50,16,57,46,45,39,81,60,79,38,72,100,49,84,37,20,24,33,33,65,80,83,67,45,72,29,33,66,77,69,60,35,77,72,33,90,86,49,43,78,52,130

Nearest PDB structures (foldseek):
  3gwq-assembly1_B  TM=8.298E-01  e=5.112E+00  Paraburkholderia xenovorans LB400
  6yxy-assembly1_BJ  TM=6.513E-01  e=7.185E+00  Trypanosoma brucei brucei

pLDDT: mean 93.25, std 5.46, range [62.94, 98.19]

Foldseek 3Di:
DDPVCVVVLVPDDPVVNLVVLLVVLVVLVVCVVVVVDDDFQWLVQALQKAAQCPPPDQQRIDGNVVGDGHHSVRIDRHDPNGDGDD

Mean predicted aligned error: 3.34 Å

Radius of gyration: 13.56 Å; Cα contacts (8 Å, |Δi|>4): 106; chains: 1; bounding box: 31×29×37 Å

Secondary structure (DSSP, 8-state):
--TTHHHHHHTS-HHHHHHHHHHHHHHHHHHHHTTSS-----GGGBTTEETTSSTTSS--EEETTTTEEE-GGG--SS-TT--B--

Sequence (86 aa):
WPVSFRPVVQGLSGAEQELLLGLVIKMIRQLQQRELIAPQRTCVSCRHFRENVAPDTDTPHYCAFVGAPMAERHLRVDCAEHEPAA